Protein AF-A0A949TBB3-F1 (afdb_monomer_lite)

Radius of gyration: 11.25 Å; chains: 1; bounding box: 22×23×29 Å

Foldseek 3Di:
DDQQEEAEPPDDVVVVVVCVVVVHRYDYCVNVVNPPPDPVVVVVVSVVVVPD

Structure (mmCIF, N/CA/C/O backbone):
data_AF-A0A949TBB3-F1
#
_entry.id   AF-A0A949TBB3-F1
#
loop_
_atom_site.group_PDB
_atom_site.id
_atom_site.type_symbol
_atom_site.label_atom_id
_atom_site.label_alt_id
_atom_site.label_comp_id
_atom_site.label_asym_id
_atom_site.label_entity_id
_atom_site.label_seq_id
_atom_site.pdbx_PDB_ins_code
_atom_site.Cartn_x
_atom_site.Cartn_y
_atom_site.Cartn_z
_atom_site.occupancy
_atom_site.B_iso_or_equiv
_atom_site.auth_seq_id
_atom_site.auth_comp_id
_atom_site.auth_asym_id
_atom_site.auth_atom_id
_atom_site.pdbx_PDB_model_num
ATOM 1 N N . MET A 1 1 ? -13.035 -15.051 -0.804 1.00 49.91 1 MET A N 1
ATOM 2 C CA . MET A 1 1 ? -12.642 -14.067 0.227 1.00 49.91 1 MET A CA 1
ATOM 3 C C . MET A 1 1 ? -12.544 -12.752 -0.517 1.00 49.91 1 MET A C 1
ATOM 5 O O . MET A 1 1 ? -11.716 -12.675 -1.411 1.00 49.91 1 MET A O 1
ATOM 9 N N . SER A 1 2 ? -13.495 -11.837 -0.324 1.00 57.88 2 SER A N 1
ATOM 10 C CA . SER A 1 2 ? -13.608 -10.630 -1.153 1.00 57.88 2 SER A CA 1
ATOM 11 C C . SER A 1 2 ? -12.610 -9.579 -0.677 1.00 57.88 2 SER A C 1
ATOM 13 O O . SER A 1 2 ? -12.719 -9.116 0.460 1.00 57.88 2 SER A O 1
ATOM 15 N N . ILE A 1 3 ? -11.671 -9.201 -1.540 1.00 61.91 3 ILE A N 1
ATOM 16 C CA . ILE A 1 3 ? -10.782 -8.065 -1.287 1.00 61.91 3 ILE A CA 1
ATOM 17 C C . ILE A 1 3 ? -11.660 -6.813 -1.258 1.00 61.91 3 ILE A C 1
ATOM 19 O O . ILE A 1 3 ? -12.305 -6.490 -2.250 1.00 61.91 3 ILE A O 1
ATOM 23 N N . ALA A 1 4 ? -11.712 -6.114 -0.123 1.00 77.81 4 ALA A N 1
ATOM 24 C CA . ALA A 1 4 ? -12.569 -4.937 -0.005 1.00 77.81 4 ALA A CA 1
ATOM 25 C C . ALA A 1 4 ? -11.979 -3.728 -0.749 1.00 77.81 4 ALA A C 1
ATOM 27 O O . ALA A 1 4 ? -12.735 -2.930 -1.299 1.00 77.81 4 ALA A O 1
ATOM 28 N N . LEU A 1 5 ? -10.645 -3.589 -0.761 1.00 88.00 5 LEU A N 1
ATOM 29 C CA . LEU A 1 5 ? -9.932 -2.450 -1.345 1.00 88.00 5 LEU A CA 1
ATOM 30 C C . LEU A 1 5 ? -8.572 -2.857 -1.935 1.00 88.00 5 LEU A C 1
ATOM 32 O O . LEU A 1 5 ? -7.767 -3.520 -1.281 1.00 88.00 5 LEU A O 1
ATOM 36 N N . TYR A 1 6 ? -8.289 -2.381 -3.148 1.00 90.12 6 TYR A N 1
ATOM 37 C CA . TYR A 1 6 ? -6.967 -2.458 -3.770 1.00 90.12 6 TYR A CA 1
ATOM 38 C C . TYR A 1 6 ? -6.264 -1.100 -3.690 1.00 90.12 6 TYR A C 1
ATOM 40 O O . TYR A 1 6 ? -6.878 -0.069 -3.969 1.00 90.12 6 TYR A O 1
ATOM 48 N N . ILE A 1 7 ? -4.994 -1.085 -3.283 1.00 92.19 7 ILE A N 1
ATOM 49 C CA . ILE A 1 7 ? -4.243 0.141 -2.986 1.00 92.19 7 ILE A CA 1
ATOM 50 C C . ILE A 1 7 ? -3.055 0.298 -3.929 1.00 92.19 7 ILE A C 1
ATOM 52 O O . ILE A 1 7 ? -2.185 -0.568 -4.001 1.00 92.19 7 ILE A O 1
ATOM 56 N N . ASP A 1 8 ? -3.019 1.444 -4.600 1.00 92.25 8 ASP A N 1
ATOM 57 C CA . ASP A 1 8 ? -1.982 1.812 -5.554 1.00 92.25 8 ASP A CA 1
ATOM 58 C C . ASP A 1 8 ? -0.599 2.060 -4.911 1.00 92.25 8 ASP A C 1
ATOM 60 O O . ASP A 1 8 ? -0.484 2.317 -3.707 1.00 92.25 8 ASP A O 1
ATOM 64 N N . GLU A 1 9 ? 0.467 2.002 -5.714 1.00 92.12 9 GLU A N 1
ATOM 65 C CA . GLU A 1 9 ? 1.838 2.197 -5.251 1.00 92.12 9 GLU A CA 1
ATOM 66 C C . GLU A 1 9 ? 2.135 3.601 -4.712 1.00 92.12 9 GLU A C 1
ATOM 68 O O . GLU A 1 9 ? 2.991 3.748 -3.831 1.00 92.12 9 GLU A O 1
ATOM 73 N N . ASN A 1 10 ? 1.408 4.620 -5.179 1.00 93.12 10 ASN A N 1
ATOM 74 C CA . ASN A 1 10 ? 1.567 6.000 -4.727 1.00 93.12 10 ASN A CA 1
ATOM 75 C C . ASN A 1 10 ? 0.838 6.307 -3.409 1.00 93.12 10 ASN A C 1
ATOM 77 O O . ASN A 1 10 ? 0.979 7.407 -2.863 1.00 93.12 10 ASN A O 1
ATOM 81 N N . VAL A 1 11 ? 0.075 5.360 -2.859 1.00 93.69 11 VAL A N 1
ATOM 82 C CA . VAL A 1 11 ? -0.627 5.556 -1.589 1.00 93.69 11 VAL A CA 1
ATOM 83 C C . VAL A 1 11 ? 0.335 5.395 -0.412 1.00 93.69 11 VAL A C 1
ATOM 85 O O . VAL A 1 11 ? 1.062 4.411 -0.274 1.00 93.69 11 VAL A O 1
ATOM 88 N N . ALA A 1 12 ? 0.312 6.372 0.496 1.00 96.44 12 ALA A N 1
ATOM 89 C CA . ALA A 1 12 ? 1.143 6.352 1.691 1.00 96.44 12 ALA A CA 1
ATOM 90 C C . ALA A 1 12 ? 0.822 5.139 2.581 1.00 96.44 12 ALA A C 1
ATOM 92 O O . ALA A 1 12 ? -0.333 4.899 2.938 1.00 96.44 12 ALA A O 1
ATOM 93 N N . ARG A 1 13 ? 1.864 4.432 3.039 1.00 94.12 13 ARG A N 1
ATOM 94 C CA . ARG A 1 13 ? 1.759 3.242 3.908 1.00 94.12 13 ARG A CA 1
ATOM 95 C C . ARG A 1 13 ? 0.845 3.453 5.120 1.00 94.12 13 ARG A C 1
ATOM 97 O O . ARG A 1 13 ? 0.155 2.531 5.539 1.00 94.12 13 ARG A O 1
ATOM 104 N N . GLN A 1 14 ? 0.830 4.656 5.689 1.00 97.12 14 GLN A N 1
ATOM 105 C CA . GLN A 1 14 ? 0.011 5.016 6.846 1.00 97.12 14 GLN A CA 1
ATOM 106 C C . GLN A 1 14 ? -1.492 4.853 6.576 1.00 97.12 14 GLN A C 1
ATOM 108 O O . GLN A 1 14 ? -2.229 4.492 7.493 1.00 97.12 14 GLN A O 1
ATOM 113 N N . VAL A 1 15 ? -1.940 5.076 5.335 1.00 95.62 15 VAL A N 1
ATOM 114 C CA . VAL A 1 15 ? -3.334 4.864 4.920 1.00 95.62 15 VAL A CA 1
ATOM 115 C C . VAL A 1 15 ? -3.660 3.374 4.961 1.00 95.62 15 VAL A C 1
ATOM 117 O O . VAL A 1 15 ? -4.593 2.977 5.656 1.00 95.62 15 VAL A O 1
ATOM 120 N N . THR A 1 16 ? -2.836 2.540 4.319 1.00 95.19 16 THR A N 1
ATOM 121 C CA . THR A 1 16 ? -2.965 1.074 4.332 1.00 95.19 16 THR A CA 1
ATOM 122 C C . THR A 1 16 ? -2.981 0.528 5.758 1.00 95.19 16 THR A C 1
ATOM 124 O O . THR A 1 16 ? -3.870 -0.238 6.129 1.00 95.19 16 THR A O 1
ATOM 127 N N . THR A 1 17 ? -2.044 0.973 6.600 1.00 96.25 17 THR A N 1
ATOM 128 C CA . THR A 1 17 ? -1.993 0.589 8.016 1.00 96.25 17 THR A CA 1
ATOM 129 C C . THR A 1 17 ? -3.268 1.000 8.751 1.00 96.25 17 THR A C 1
ATOM 131 O O . THR A 1 17 ? -3.837 0.201 9.491 1.00 96.25 17 THR A O 1
ATOM 134 N N . GLY A 1 18 ? -3.753 2.227 8.541 1.00 96.56 18 GLY A N 1
ATOM 135 C CA . GLY A 1 18 ? -4.973 2.722 9.173 1.00 96.56 18 GLY A CA 1
ATOM 136 C C . GLY A 1 18 ? -6.231 1.945 8.773 1.00 96.56 18 GLY A C 1
ATOM 137 O O . GLY A 1 18 ? -7.098 1.731 9.623 1.00 96.56 18 GLY A O 1
ATOM 138 N N . LEU A 1 19 ? -6.323 1.510 7.514 1.00 94.38 19 LEU A N 1
ATOM 139 C CA . LEU A 1 19 ? -7.412 0.669 7.011 1.00 94.38 19 LEU A CA 1
ATOM 140 C C . LEU A 1 19 ? -7.370 -0.728 7.638 1.00 94.38 19 LEU A C 1
ATOM 142 O O . LEU A 1 19 ? -8.373 -1.184 8.187 1.00 94.38 19 LEU A O 1
ATOM 146 N N . ARG A 1 20 ? -6.191 -1.357 7.669 1.00 94.06 20 ARG A N 1
ATOM 147 C CA . ARG A 1 20 ? -5.998 -2.675 8.295 1.00 94.06 20 ARG A CA 1
ATOM 148 C C . ARG A 1 20 ? -6.349 -2.670 9.779 1.00 94.06 20 ARG A C 1
ATOM 150 O O . ARG A 1 20 ? -7.045 -3.564 10.249 1.00 94.06 20 ARG A O 1
ATOM 157 N N . LEU A 1 21 ? -5.952 -1.627 10.512 1.00 96.75 21 LEU A N 1
ATOM 158 C CA . LEU A 1 21 ? -6.318 -1.458 11.926 1.00 96.75 21 LEU A CA 1
ATOM 159 C C . LEU A 1 21 ? -7.835 -1.345 12.157 1.00 96.75 21 LEU A C 1
ATOM 161 O O . LEU A 1 21 ? -8.297 -1.573 13.271 1.00 96.75 21 LEU A O 1
ATOM 165 N N . ARG A 1 22 ? -8.610 -0.993 11.126 1.00 94.19 22 ARG A N 1
ATOM 166 C CA . ARG A 1 22 ? -10.079 -0.910 11.164 1.00 94.19 22 ARG A CA 1
ATOM 167 C C . ARG A 1 22 ? -10.766 -2.172 10.631 1.00 94.19 22 ARG A C 1
ATOM 169 O O . ARG A 1 22 ? -11.982 -2.167 10.481 1.00 94.19 22 ARG A O 1
ATOM 176 N N . GLY A 1 23 ? -10.010 -3.238 10.359 1.00 92.81 23 GLY A N 1
ATOM 177 C CA . GLY A 1 23 ? -10.544 -4.513 9.874 1.00 92.81 23 GLY A CA 1
ATOM 178 C C . GLY A 1 23 ? -10.911 -4.523 8.390 1.00 92.81 23 GLY A C 1
ATOM 179 O O . GLY A 1 23 ? -11.649 -5.402 7.958 1.00 92.81 23 GLY A O 1
ATOM 180 N N . VAL A 1 24 ? -10.425 -3.554 7.612 1.00 92.44 24 VAL A N 1
ATOM 181 C CA . VAL A 1 24 ? -10.620 -3.526 6.159 1.00 92.44 24 VAL A CA 1
ATOM 182 C C . VAL A 1 24 ? -9.591 -4.441 5.498 1.00 92.44 24 VAL A C 1
ATOM 184 O O . VAL A 1 24 ? -8.391 -4.291 5.749 1.00 92.44 24 VAL A O 1
ATOM 187 N N . ASP A 1 25 ? -10.058 -5.360 4.650 1.00 91.38 25 ASP A N 1
ATOM 188 C CA . ASP A 1 25 ? -9.181 -6.192 3.825 1.00 91.38 25 ASP A CA 1
ATOM 189 C C . ASP A 1 25 ? -8.602 -5.370 2.670 1.00 91.38 25 ASP A C 1
ATOM 191 O O . ASP A 1 25 ? -9.334 -4.711 1.926 1.00 91.38 25 ASP A O 1
ATOM 195 N N . VAL A 1 26 ? -7.277 -5.374 2.565 1.00 92.06 26 VAL A N 1
ATOM 196 C CA . VAL A 1 26 ? -6.529 -4.501 1.665 1.00 92.06 26 VAL A CA 1
ATOM 197 C C . VAL A 1 26 ? -5.401 -5.279 1.012 1.00 92.06 26 VAL A C 1
ATOM 199 O O . VAL A 1 26 ? -4.512 -5.760 1.722 1.00 92.06 26 VAL A O 1
ATOM 202 N N . LEU A 1 27 ? -5.389 -5.285 -0.321 1.00 91.81 27 LEU A N 1
ATOM 203 C CA . LEU A 1 27 ? -4.274 -5.748 -1.145 1.00 91.81 27 LEU A CA 1
ATOM 204 C C . LEU A 1 27 ? -3.569 -4.539 -1.769 1.00 91.81 27 LEU A C 1
ATOM 206 O O . LEU A 1 27 ? -4.222 -3.718 -2.412 1.00 91.81 27 LEU A O 1
ATOM 210 N N . THR A 1 28 ? -2.255 -4.398 -1.587 1.00 92.75 28 THR A N 1
ATOM 211 C CA . THR A 1 28 ? -1.495 -3.327 -2.258 1.00 92.75 28 THR A CA 1
ATOM 212 C C . THR A 1 28 ? -0.837 -3.808 -3.552 1.00 92.75 28 THR A C 1
ATOM 214 O O . THR A 1 28 ? -0.500 -4.983 -3.681 1.00 92.75 28 THR A O 1
ATOM 217 N N . VAL A 1 29 ? -0.569 -2.890 -4.489 1.00 92.50 29 VAL A N 1
ATOM 218 C CA . VAL A 1 29 ? 0.188 -3.162 -5.731 1.00 92.50 29 VAL A CA 1
ATOM 219 C C . VAL A 1 29 ? 1.514 -3.876 -5.452 1.00 92.50 29 VAL A C 1
ATOM 221 O O . VAL A 1 29 ? 1.917 -4.775 -6.190 1.00 92.50 29 VAL A O 1
ATOM 224 N N . GLN A 1 30 ? 2.197 -3.501 -4.370 1.00 92.75 30 GLN A N 1
ATOM 225 C CA . GLN A 1 30 ? 3.469 -4.106 -3.983 1.00 92.75 30 GLN A CA 1
ATOM 226 C C . GLN A 1 30 ? 3.301 -5.548 -3.489 1.00 92.75 30 GLN A C 1
ATOM 228 O O . GLN A 1 30 ? 4.152 -6.388 -3.770 1.00 92.75 30 GLN A O 1
ATOM 233 N N . GLU A 1 31 ? 2.218 -5.839 -2.765 1.00 92.38 31 GLU A N 1
ATOM 234 C CA . GLU A 1 31 ? 1.886 -7.193 -2.299 1.00 92.38 31 GLU A CA 1
ATOM 235 C C . GLU A 1 31 ? 1.428 -8.095 -3.451 1.00 92.38 31 GLU A C 1
ATOM 237 O O . GLU A 1 31 ? 1.706 -9.291 -3.438 1.00 92.38 31 GLU A O 1
ATOM 242 N N . ASP A 1 32 ? 0.810 -7.512 -4.478 1.00 90.75 32 ASP A N 1
ATOM 243 C CA . ASP A 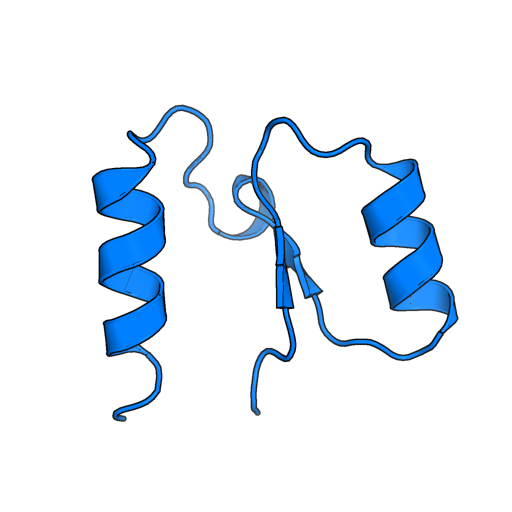1 32 ? 0.447 -8.180 -5.734 1.00 90.75 32 ASP A CA 1
ATOM 244 C C . ASP A 1 32 ? 1.634 -8.289 -6.721 1.00 90.75 32 ASP A C 1
ATOM 246 O O . ASP A 1 32 ? 1.510 -8.824 -7.821 1.00 90.75 32 ASP A O 1
ATOM 250 N N . GLY A 1 33 ? 2.817 -7.777 -6.353 1.00 91.75 33 GLY A N 1
ATOM 251 C CA . GLY A 1 33 ? 4.033 -7.863 -7.169 1.00 91.75 33 GLY A CA 1
ATOM 252 C C . GLY A 1 33 ? 4.006 -7.023 -8.453 1.00 91.75 33 GLY A C 1
ATOM 253 O O . GLY A 1 33 ? 4.764 -7.306 -9.380 1.00 91.75 33 GLY A O 1
ATOM 254 N N . ARG A 1 34 ? 3.152 -5.996 -8.518 1.00 90.69 34 ARG A N 1
ATOM 255 C CA . ARG A 1 34 ? 2.913 -5.165 -9.714 1.00 90.69 34 ARG A CA 1
ATOM 256 C C . ARG A 1 34 ? 3.470 -3.749 -9.613 1.00 90.69 34 ARG A C 1
ATOM 258 O O . ARG A 1 34 ? 3.069 -2.87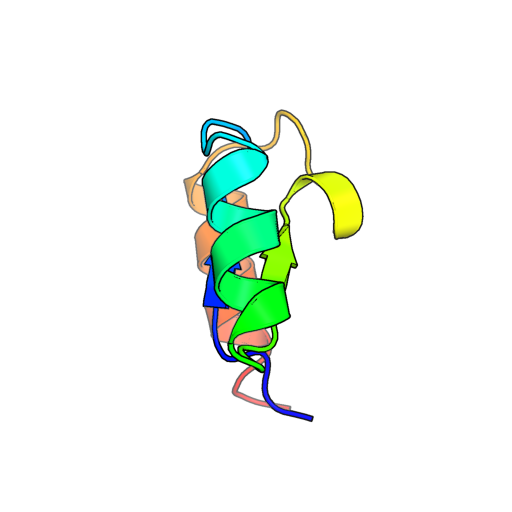3 -10.368 1.00 90.69 34 ARG A O 1
ATOM 265 N N . THR A 1 35 ? 4.400 -3.510 -8.697 1.00 92.75 35 THR A N 1
ATOM 266 C CA . THR A 1 35 ? 5.083 -2.214 -8.585 1.00 92.75 35 THR A CA 1
ATOM 267 C C . THR A 1 35 ? 5.658 -1.788 -9.942 1.00 92.75 35 THR A C 1
ATOM 269 O O . THR A 1 35 ? 6.379 -2.560 -10.579 1.00 92.75 35 THR A O 1
ATOM 272 N N . GLY A 1 36 ? 5.346 -0.571 -10.381 1.00 93.12 36 GLY A N 1
ATOM 273 C CA . GLY A 1 36 ? 5.761 0.021 -11.651 1.00 93.12 36 GLY A CA 1
ATOM 274 C C . GLY A 1 36 ? 4.968 -0.433 -12.881 1.00 93.12 36 GLY A C 1
ATOM 275 O O . GLY A 1 36 ? 5.353 -0.092 -14.001 1.00 93.12 36 GLY A O 1
ATOM 276 N N . TYR A 1 37 ? 3.897 -1.216 -12.714 1.00 92.75 37 TYR A N 1
ATOM 277 C CA . TYR A 1 37 ? 2.992 -1.5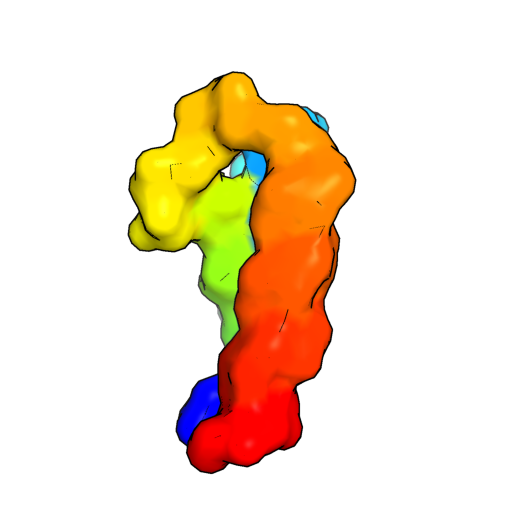43 -13.818 1.00 92.75 37 TYR A CA 1
ATOM 278 C C . TYR A 1 37 ? 2.105 -0.333 -14.147 1.00 92.75 37 TYR A C 1
ATOM 280 O O . TYR A 1 37 ? 1.738 0.405 -13.237 1.00 92.75 37 TYR A O 1
ATOM 288 N N . PRO A 1 38 ? 1.706 -0.139 -15.419 1.00 90.44 38 PRO A N 1
ATOM 289 C CA . PRO A 1 38 ? 0.767 0.920 -15.776 1.00 90.44 38 PRO A CA 1
ATOM 290 C C . PRO A 1 38 ? -0.578 0.760 -15.058 1.00 90.44 38 PRO A C 1
ATOM 292 O O . PRO A 1 38 ? -1.111 -0.351 -14.988 1.00 90.44 38 PRO A O 1
ATOM 295 N N . ASP A 1 39 ? -1.172 1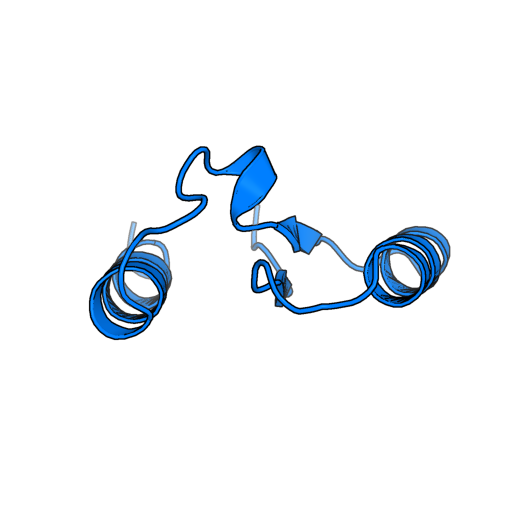.872 -14.626 1.00 84.69 39 ASP A N 1
ATOM 296 C CA . ASP A 1 39 ? -2.458 1.909 -13.916 1.00 84.69 39 ASP A CA 1
ATOM 297 C C . ASP A 1 39 ? -3.560 1.140 -14.659 1.00 84.69 39 ASP A C 1
ATOM 299 O O . ASP A 1 39 ? -4.322 0.391 -14.053 1.00 84.69 39 ASP A O 1
ATOM 303 N N . GLU A 1 40 ? -3.613 1.257 -15.990 1.00 88.50 40 GLU A N 1
ATOM 304 C CA . GLU A 1 40 ? -4.572 0.543 -16.847 1.00 88.50 40 GLU A CA 1
ATOM 305 C C . GLU A 1 40 ? -4.483 -0.987 -16.682 1.00 88.50 40 GLU A C 1
ATOM 307 O O . GLU A 1 40 ? -5.496 -1.693 -16.689 1.00 88.50 40 GLU A O 1
ATOM 312 N N . VAL A 1 41 ? -3.270 -1.511 -16.485 1.00 85.56 41 VAL A N 1
ATOM 313 C CA . VAL A 1 41 ? -3.019 -2.941 -16.264 1.00 85.56 41 VAL A CA 1
ATOM 314 C C . VAL A 1 41 ? -3.428 -3.338 -14.848 1.00 85.56 41 VAL A C 1
ATOM 316 O O . VAL A 1 41 ? -4.101 -4.350 -14.666 1.00 85.56 41 VAL A O 1
ATOM 319 N N . CYS A 1 42 ? -3.081 -2.527 -13.848 1.00 81.25 42 CYS A N 1
ATOM 320 C CA . CYS A 1 42 ? -3.489 -2.760 -12.462 1.00 81.25 42 CYS A CA 1
ATOM 321 C C . CYS A 1 42 ? -5.020 -2.779 -12.316 1.00 81.25 42 CYS A C 1
ATOM 323 O O . CYS A 1 42 ? -5.566 -3.694 -11.701 1.00 81.25 42 CYS A O 1
ATOM 325 N N . LEU A 1 43 ? -5.717 -1.818 -12.928 1.00 79.56 43 LEU A N 1
ATOM 326 C CA . LEU A 1 43 ? -7.171 -1.669 -12.836 1.00 79.56 43 LEU A CA 1
ATOM 327 C C . LEU A 1 43 ? -7.932 -2.751 -13.608 1.00 79.56 43 LEU A C 1
ATOM 329 O O . LEU A 1 43 ? -8.894 -3.307 -13.082 1.00 79.56 43 LEU A O 1
ATOM 333 N N . SER A 1 44 ? -7.510 -3.086 -14.832 1.00 78.62 44 SER A N 1
ATOM 334 C CA . SER A 1 44 ? -8.198 -4.099 -15.651 1.00 78.62 44 SER A CA 1
ATOM 335 C C . SER A 1 44 ? -8.184 -5.499 -15.025 1.00 78.62 44 SER A C 1
ATOM 337 O O . SER A 1 44 ? -9.152 -6.245 -15.170 1.00 78.62 44 SER A O 1
ATOM 339 N N . LEU A 1 45 ? -7.128 -5.845 -14.284 1.00 67.94 45 LEU A N 1
ATOM 340 C CA . LEU A 1 45 ? -6.984 -7.152 -13.636 1.00 67.94 45 LEU A CA 1
ATOM 341 C C . LEU A 1 45 ? -7.834 -7.300 -12.366 1.00 67.94 45 LEU A C 1
ATOM 343 O O . LEU A 1 45 ? -8.297 -8.402 -12.071 1.00 67.94 45 LEU A O 1
ATOM 347 N N . ILE A 1 46 ? -8.088 -6.210 -11.636 1.00 67.50 46 ILE A N 1
ATOM 348 C CA . ILE A 1 46 ? -8.937 -6.231 -10.432 1.00 67.50 46 ILE A CA 1
ATOM 349 C C . ILE A 1 46 ? -10.388 -6.544 -10.800 1.00 67.50 46 ILE A C 1
ATOM 351 O O . ILE A 1 46 ? -11.017 -7.373 -10.148 1.00 67.50 46 ILE A O 1
ATOM 355 N N . PHE A 1 47 ? -10.900 -5.963 -11.889 1.00 63.09 47 PHE A N 1
ATOM 356 C CA . PHE A 1 47 ? -12.256 -6.257 -12.368 1.00 63.09 47 PHE A CA 1
ATOM 357 C C . PHE A 1 47 ? -12.432 -7.706 -12.847 1.00 63.09 47 PHE A C 1
ATOM 359 O O . PHE A 1 47 ? -13.553 -8.205 -12.8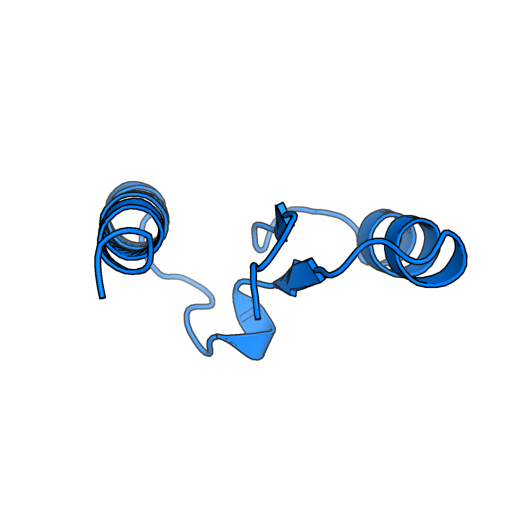80 1.00 63.09 47 PHE A O 1
ATOM 366 N N . PHE A 1 48 ? -11.345 -8.400 -13.199 1.00 58.22 48 PHE A N 1
ATOM 367 C CA . PHE A 1 48 ? -11.407 -9.793 -13.646 1.00 58.22 48 PHE A CA 1
ATOM 368 C C . PHE A 1 48 ? -11.507 -10.793 -12.481 1.00 58.22 48 PHE A C 1
ATOM 370 O O . PHE A 1 48 ? -12.025 -11.893 -12.659 1.00 58.22 48 PHE A O 1
ATOM 377 N N . ASN A 1 49 ? -11.042 -10.419 -11.283 1.00 52.91 49 ASN A N 1
ATOM 378 C CA . ASN A 1 49 ? -11.022 -11.297 -10.105 1.00 52.91 49 ASN A CA 1
ATOM 379 C C . ASN A 1 49 ? -12.388 -11.399 -9.391 1.00 52.91 49 ASN A C 1
ATOM 381 O O . ASN A 1 49 ? -12.608 -12.321 -8.619 1.00 52.91 49 ASN A O 1
ATOM 385 N N . GLU A 1 50 ? -13.330 -10.496 -9.681 1.00 52.59 50 GLU A N 1
ATOM 386 C CA . GLU A 1 50 ? -14.705 -10.517 -9.140 1.00 52.59 50 GLU A CA 1
ATOM 387 C C . GLU A 1 50 ? -15.647 -11.491 -9.890 1.00 52.59 50 GLU A C 1
ATOM 389 O O . GLU A 1 50 ? -16.817 -11.630 -9.532 1.00 52.59 50 GLU A O 1
ATOM 394 N N . HIS A 1 51 ? -15.162 -12.179 -10.932 1.00 46.09 51 HIS A N 1
ATOM 395 C CA . HIS A 1 51 ? -15.959 -13.081 -11.778 1.00 46.09 51 HIS A CA 1
ATOM 396 C C . HIS A 1 51 ? -15.508 -14.557 -11.772 1.00 46.09 51 HIS A C 1
ATOM 398 O O . HIS A 1 51 ? -15.915 -15.313 -12.659 1.00 46.09 51 HIS A O 1
ATOM 404 N N . LEU A 1 52 ? -14.728 -14.9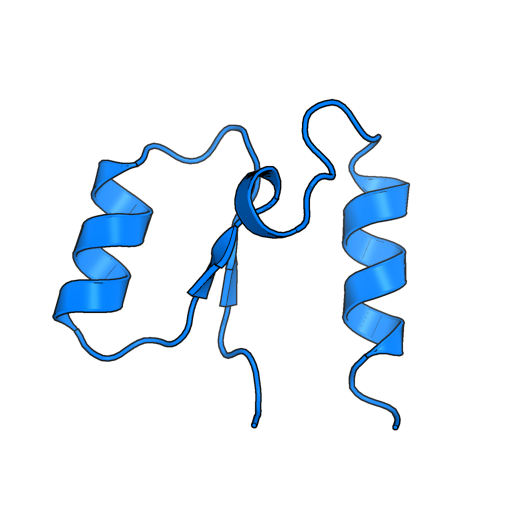90 -10.773 1.00 43.06 52 LEU A N 1
ATOM 405 C CA . LEU A 1 52 ? -14.377 -16.403 -10.545 1.00 43.06 52 LEU A CA 1
ATOM 406 C C . LEU A 1 52 ? -14.769 -16.885 -9.143 1.00 43.06 52 LEU A C 1
ATOM 408 O O . LEU A 1 52 ? -14.452 -16.186 -8.157 1.00 43.06 52 LEU A O 1
#

pLDDT: mean 83.89, std 15.26, range [43.06, 97.12]

Secondary structure (DSSP, 8-state):
----EEE-TTS-HHHHHHHHTTT--EEETTTTT-TT--HHHHHHHHHHHTT-

Sequence (52 aa):
MSIALYIDENVARQVTTGLRLRGVDVLTVQEDGRTGYPDEVCLSLIFFNEHL